Protein AF-A0A3N5NYK9-F1 (afdb_monomer_lite)

Radius of gyration: 19.6 Å; chains: 1; bounding box: 55×30×45 Å

Structure (mmCIF, N/CA/C/O backbone):
data_AF-A0A3N5NYK9-F1
#
_entry.id   AF-A0A3N5NYK9-F1
#
loop_
_atom_site.group_PDB
_atom_site.id
_atom_site.type_symbol
_atom_site.label_atom_id
_atom_site.label_alt_id
_atom_site.label_comp_id
_atom_site.label_asym_id
_atom_site.label_entity_id
_atom_site.label_seq_id
_atom_site.pdbx_PDB_ins_code
_atom_site.Cartn_x
_atom_site.Cartn_y
_atom_site.Cartn_z
_atom_site.occupancy
_atom_site.B_iso_or_equiv
_atom_site.auth_seq_id
_atom_site.auth_comp_id
_atom_site.auth_asym_id
_atom_site.auth_atom_id
_atom_site.pdbx_PDB_model_num
ATOM 1 N N . MET A 1 1 ? -14.234 -15.965 -11.789 1.00 37.25 1 MET A N 1
ATOM 2 C CA . MET A 1 1 ? -14.454 -14.824 -10.875 1.00 37.25 1 MET A CA 1
ATOM 3 C C . MET A 1 1 ? -14.368 -15.357 -9.459 1.00 37.25 1 MET A C 1
ATOM 5 O O . MET A 1 1 ? -15.244 -16.103 -9.042 1.00 37.25 1 MET A O 1
ATOM 9 N N . LYS A 1 2 ? -13.213 -15.159 -8.820 1.00 39.12 2 LYS A N 1
ATOM 10 C CA . LYS A 1 2 ? -12.800 -15.861 -7.601 1.00 39.12 2 LYS A CA 1
ATOM 11 C C . LYS A 1 2 ? -13.187 -15.002 -6.395 1.00 39.12 2 LYS A C 1
ATOM 13 O O . LYS A 1 2 ? -12.809 -13.842 -6.322 1.00 39.12 2 LYS A O 1
ATOM 18 N N . LEU A 1 3 ? -13.990 -15.582 -5.507 1.00 42.72 3 LEU A N 1
ATOM 19 C CA . LEU A 1 3 ? -14.568 -14.999 -4.292 1.00 42.72 3 LEU A CA 1
ATOM 20 C C . LEU A 1 3 ? -13.500 -14.723 -3.211 1.00 42.72 3 LEU A C 1
ATOM 22 O O . LEU A 1 3 ? -13.496 -15.364 -2.168 1.00 42.72 3 LEU A O 1
ATOM 26 N N . TRP A 1 4 ? -12.573 -13.794 -3.448 1.00 44.69 4 TRP A N 1
ATOM 27 C CA . TRP A 1 4 ? -11.395 -13.583 -2.586 1.00 44.69 4 TRP A CA 1
ATOM 28 C C . TRP A 1 4 ? -11.665 -12.892 -1.229 1.00 44.69 4 TRP A C 1
ATOM 30 O O . TRP A 1 4 ? -10.742 -12.680 -0.454 1.00 44.69 4 TRP A O 1
ATOM 40 N N . ARG A 1 5 ? -12.923 -12.568 -0.899 1.00 54.38 5 ARG A N 1
ATOM 41 C CA . ARG A 1 5 ? -13.292 -11.792 0.306 1.00 54.38 5 ARG A CA 1
ATOM 42 C C . ARG A 1 5 ? -14.521 -12.316 1.066 1.00 54.38 5 ARG A C 1
ATOM 44 O O . ARG A 1 5 ? -15.027 -11.622 1.937 1.00 54.38 5 ARG A O 1
ATOM 51 N N . GLN A 1 6 ? -15.030 -13.520 0.776 1.00 44.00 6 GLN A N 1
ATOM 52 C CA . GLN A 1 6 ? -16.212 -14.044 1.492 1.00 44.00 6 GLN A CA 1
ATOM 53 C C . GLN A 1 6 ? -15.885 -14.776 2.811 1.00 44.00 6 GLN A C 1
ATOM 55 O O . GLN A 1 6 ? -16.791 -15.037 3.599 1.00 44.00 6 GLN A O 1
ATOM 60 N N . ASP A 1 7 ? -14.606 -15.056 3.088 1.00 47.03 7 ASP A N 1
ATOM 61 C CA . ASP A 1 7 ? -14.186 -15.897 4.220 1.00 47.03 7 ASP A CA 1
ATOM 62 C C . ASP A 1 7 ? -13.513 -15.155 5.390 1.00 47.03 7 ASP A C 1
ATOM 64 O O . ASP A 1 7 ? -13.119 -15.795 6.367 1.00 47.03 7 ASP A O 1
ATOM 68 N N . ARG A 1 8 ? -13.497 -13.811 5.412 1.00 53.94 8 ARG A N 1
ATOM 69 C CA . ARG A 1 8 ? -13.420 -13.091 6.698 1.00 53.94 8 ARG A CA 1
ATOM 70 C C . ARG A 1 8 ? -14.793 -13.170 7.362 1.00 53.94 8 ARG A C 1
ATOM 72 O O . ARG A 1 8 ? -15.579 -12.227 7.334 1.00 53.94 8 ARG A O 1
ATOM 79 N N . LYS A 1 9 ? -15.090 -14.325 7.967 1.00 45.94 9 LYS A N 1
ATOM 80 C CA . LYS A 1 9 ? -16.213 -14.508 8.897 1.00 45.94 9 LYS A CA 1
ATOM 81 C C . LYS A 1 9 ? -15.975 -13.655 10.146 1.00 45.94 9 LYS A C 1
ATOM 83 O O . LYS A 1 9 ? -15.690 -14.176 11.219 1.00 45.94 9 LYS A O 1
ATOM 88 N N . ARG A 1 10 ? -16.133 -12.335 10.026 1.00 52.62 10 ARG A N 1
ATOM 89 C CA . ARG A 1 10 ? -16.585 -11.526 11.158 1.00 52.62 10 ARG A CA 1
ATOM 90 C C . ARG A 1 10 ? -17.945 -12.120 11.521 1.00 52.62 10 ARG A C 1
ATOM 92 O O . ARG A 1 10 ? -18.775 -12.226 10.614 1.00 52.62 10 ARG A O 1
ATOM 99 N N . PRO A 1 11 ? -18.162 -12.625 12.751 1.00 41.91 11 PRO A N 1
ATOM 100 C CA . PRO A 1 11 ? -19.450 -13.186 13.111 1.00 41.91 11 PRO A CA 1
ATOM 101 C C . PRO A 1 11 ? -20.478 -12.110 12.801 1.00 41.91 11 PRO A C 1
ATOM 103 O O . PRO A 1 11 ? -20.455 -11.031 13.387 1.00 41.91 11 PRO A O 1
ATOM 106 N N . LEU A 1 12 ? -21.304 -12.399 11.797 1.00 49.06 12 LEU A N 1
ATOM 107 C CA . LEU A 1 12 ? -22.495 -11.656 11.460 1.00 49.06 12 LEU A CA 1
ATOM 108 C C . LEU A 1 12 ? -23.254 -11.556 12.777 1.00 49.06 12 LEU A C 1
ATOM 110 O O . LEU A 1 12 ? -23.817 -12.551 13.231 1.00 49.06 12 LEU A O 1
ATOM 114 N N . VAL A 1 13 ? -23.141 -10.415 13.455 1.00 43.78 13 VAL A N 1
ATOM 115 C CA . VAL A 1 13 ? -23.891 -10.141 14.671 1.00 43.78 13 VAL A CA 1
ATOM 116 C C . VAL A 1 13 ? -25.337 -10.218 14.219 1.00 43.78 13 VAL A C 1
ATOM 118 O O . VAL A 1 13 ? -25.820 -9.360 13.484 1.00 43.78 13 VAL A O 1
ATOM 121 N N . TRP A 1 14 ? -25.968 -11.345 14.539 1.00 44.62 14 TRP A N 1
ATOM 122 C CA . TRP A 1 14 ? -27.356 -11.624 14.234 1.00 44.62 14 TRP A CA 1
ATOM 123 C C . TRP A 1 14 ? -28.173 -10.468 14.795 1.00 44.62 14 TRP A C 1
ATOM 125 O O . TRP A 1 14 ? -28.271 -10.336 16.010 1.00 44.62 14 TRP A O 1
ATOM 135 N N . LEU A 1 15 ? -28.727 -9.634 13.914 1.00 52.28 15 LEU A N 1
ATOM 136 C CA . LEU A 1 15 ? -29.769 -8.668 14.241 1.00 52.28 15 LEU A CA 1
ATOM 137 C C . LEU A 1 15 ? -30.912 -9.420 14.936 1.00 52.28 15 LEU A C 1
ATOM 139 O O . LEU A 1 15 ? -31.637 -10.149 14.251 1.00 52.28 15 LEU A O 1
ATOM 143 N N . PRO A 1 16 ? -31.159 -9.247 16.248 1.00 48.25 16 PRO A N 1
ATOM 144 C CA . PRO A 1 16 ? -32.458 -9.578 16.772 1.00 48.25 16 PRO A CA 1
ATOM 145 C C . PRO A 1 16 ? -33.335 -8.366 16.474 1.00 48.25 16 PRO A C 1
ATOM 147 O O . PRO A 1 16 ? -33.282 -7.338 17.151 1.00 48.25 16 PRO A O 1
ATOM 150 N N . ALA A 1 17 ? -34.147 -8.493 15.430 1.00 53.25 17 ALA A N 1
ATOM 151 C CA . ALA A 1 17 ? -35.363 -7.714 15.310 1.00 53.25 17 ALA A CA 1
ATOM 152 C C . ALA A 1 17 ? -36.240 -8.028 16.534 1.00 53.25 17 ALA A C 1
ATOM 154 O O . ALA A 1 17 ? -36.956 -9.027 16.557 1.00 53.25 17 ALA A O 1
ATOM 155 N N . LEU A 1 18 ? -36.165 -7.191 17.567 1.00 56.16 18 LEU A N 1
ATOM 156 C CA . LEU A 1 18 ? -37.158 -7.149 18.632 1.00 56.16 18 LEU A CA 1
ATOM 157 C C . LEU A 1 18 ? -37.656 -5.715 18.772 1.00 56.16 18 LEU A C 1
ATOM 159 O O . LEU A 1 18 ? -37.114 -4.872 19.480 1.00 56.16 18 LEU A O 1
ATOM 163 N N . MET A 1 19 ? -38.716 -5.465 18.015 1.00 54.97 19 MET A N 1
ATOM 164 C CA . MET A 1 19 ? -39.608 -4.332 18.149 1.00 54.97 19 MET A CA 1
ATOM 165 C C . MET A 1 19 ? -40.287 -4.434 19.524 1.00 54.97 19 MET A C 1
ATOM 167 O O . MET A 1 19 ? -41.197 -5.236 19.713 1.00 54.97 19 MET A O 1
ATOM 171 N N . ALA A 1 20 ? -39.826 -3.646 20.494 1.00 50.00 20 ALA A N 1
ATOM 172 C CA . ALA A 1 20 ? -40.513 -3.449 21.765 1.00 50.00 20 ALA A CA 1
ATOM 173 C C . ALA A 1 20 ? -40.567 -1.950 22.079 1.00 50.00 20 ALA A C 1
ATOM 175 O O . ALA A 1 20 ? -39.575 -1.304 22.403 1.00 50.00 20 ALA A O 1
ATOM 176 N N . LEU A 1 21 ? -41.775 -1.420 21.916 1.00 61.84 21 LEU A N 1
ATOM 177 C CA . LEU A 1 21 ? -42.228 -0.087 22.276 1.00 61.84 21 LEU A CA 1
ATOM 178 C C . LEU A 1 21 ? -42.043 0.153 23.786 1.00 61.84 21 LEU A C 1
ATOM 180 O O . LEU A 1 21 ? -42.626 -0.561 24.598 1.00 61.84 21 LEU A O 1
ATOM 184 N N . GLY A 1 22 ? -41.278 1.184 24.149 1.00 50.38 22 GLY A N 1
ATOM 185 C CA . GLY A 1 22 ? -41.086 1.617 25.533 1.00 50.38 22 GLY A CA 1
ATOM 186 C C . GLY A 1 22 ? -40.673 3.084 25.603 1.00 50.38 22 GLY A C 1
ATOM 187 O O . GLY A 1 22 ? -39.504 3.419 25.453 1.00 50.38 22 GLY A O 1
ATOM 188 N N . VAL A 1 23 ? -41.651 3.964 25.811 1.00 62.12 23 VAL A N 1
ATOM 189 C CA . VAL A 1 23 ? -41.461 5.387 26.127 1.00 62.12 23 VAL A CA 1
ATOM 190 C C . VAL A 1 23 ? -41.050 5.514 27.594 1.00 62.12 23 VAL A C 1
ATOM 192 O O . VAL A 1 23 ? -41.882 5.190 28.434 1.00 62.12 23 VAL A O 1
ATOM 195 N N . VAL A 1 24 ? -39.857 6.046 27.908 1.00 55.84 24 VAL A N 1
ATOM 196 C CA . VAL A 1 24 ? -39.575 6.805 29.152 1.00 55.84 24 VAL A CA 1
ATOM 197 C C . VAL A 1 24 ? -38.455 7.835 28.908 1.00 55.84 24 VAL A C 1
ATOM 199 O O . VAL A 1 24 ? -37.472 7.567 28.226 1.00 55.84 24 VAL A O 1
ATOM 202 N N . LEU A 1 25 ? -38.661 9.029 29.468 1.00 56.50 25 LEU A N 1
ATOM 203 C CA . LEU A 1 25 ? -37.824 10.227 29.436 1.00 56.50 25 LEU A CA 1
ATOM 204 C C . LEU A 1 25 ? -36.481 10.123 30.193 1.00 56.50 25 LEU A C 1
ATOM 206 O O . LEU A 1 25 ? -36.387 9.462 31.220 1.00 56.50 25 LEU A O 1
ATOM 210 N N . ALA A 1 26 ? -35.552 10.982 29.750 1.00 56.88 26 ALA A N 1
ATOM 211 C CA . ALA A 1 26 ? -34.503 11.672 30.513 1.00 56.88 26 ALA A CA 1
ATOM 212 C C . ALA A 1 26 ? -33.300 10.867 31.047 1.00 56.88 26 ALA A C 1
ATOM 214 O O . ALA A 1 26 ? -33.338 10.294 32.131 1.00 56.88 26 ALA A O 1
ATOM 215 N N . ALA A 1 27 ? -32.159 11.032 30.370 1.00 47.59 27 ALA A N 1
ATOM 216 C CA . ALA A 1 27 ? -30.859 11.151 31.025 1.00 47.59 27 ALA A CA 1
ATOM 217 C C . ALA A 1 27 ? -29.910 11.980 30.141 1.00 47.59 27 ALA A C 1
ATOM 219 O O . ALA A 1 27 ? -29.664 11.633 28.989 1.00 47.59 27 ALA A O 1
ATOM 220 N N . CYS A 1 28 ? -29.383 13.083 30.681 1.00 54.12 28 CYS A N 1
ATOM 221 C CA . CYS A 1 28 ? -28.166 13.702 30.163 1.00 54.12 28 CYS A CA 1
ATOM 222 C C . CYS A 1 28 ? -27.055 12.648 30.180 1.00 54.12 28 CYS A C 1
ATOM 224 O O . CYS A 1 28 ? -26.676 12.179 31.251 1.00 54.12 28 CYS A O 1
ATOM 226 N N . GLY A 1 29 ? -26.549 12.291 29.005 1.00 47.03 29 GLY A N 1
ATOM 227 C CA . GLY A 1 29 ? -25.391 11.427 28.836 1.00 47.03 29 GLY A CA 1
ATOM 228 C C . GLY A 1 29 ? -24.394 12.116 27.921 1.00 47.03 29 GLY A C 1
ATOM 229 O O . GLY A 1 29 ? -24.558 12.122 26.707 1.00 47.03 29 GLY A O 1
ATOM 230 N N . THR A 1 30 ? -23.378 12.730 28.518 1.00 52.03 30 THR A N 1
ATOM 231 C CA . THR A 1 30 ? -22.103 13.003 27.856 1.00 52.03 30 THR A CA 1
ATOM 232 C C . THR A 1 30 ? -21.449 11.667 27.517 1.00 52.03 30 THR A C 1
ATOM 234 O O . THR A 1 30 ? -21.176 10.906 28.442 1.00 52.03 30 THR A O 1
ATOM 237 N N . ALA A 1 31 ? -21.230 11.390 26.235 1.00 49.59 31 ALA A N 1
ATOM 238 C CA . ALA A 1 31 ? -20.148 10.566 25.686 1.00 49.59 31 ALA A CA 1
ATOM 239 C C . ALA A 1 31 ? -20.556 10.126 24.282 1.00 49.59 31 ALA A C 1
ATOM 241 O O . ALA A 1 31 ? -21.359 9.219 24.081 1.00 49.59 31 ALA A O 1
ATOM 242 N N . GLY A 1 32 ? -19.977 10.812 23.320 1.00 41.03 32 GLY A N 1
ATOM 243 C CA . GLY A 1 32 ? -19.947 10.429 21.930 1.00 41.03 32 GLY A CA 1
ATOM 244 C C . GLY A 1 32 ? -18.832 11.260 21.349 1.00 41.03 32 GLY A C 1
ATOM 245 O O . GLY A 1 32 ? -19.102 12.234 20.654 1.00 41.03 32 GLY A O 1
ATOM 246 N N . GLU A 1 33 ? -17.598 10.960 21.766 1.00 42.16 33 GLU A N 1
ATOM 247 C CA . GLU A 1 33 ? -16.429 11.308 20.975 1.00 42.16 33 GLU A CA 1
ATOM 248 C C . GLU A 1 33 ? -16.693 10.731 19.581 1.00 42.16 33 GLU A C 1
ATOM 250 O O . GLU A 1 33 ? -16.446 9.558 19.306 1.00 42.16 33 GLU A O 1
ATOM 255 N N . ASP A 1 34 ? -17.237 11.572 18.708 1.00 42.09 34 ASP A N 1
ATOM 256 C CA . ASP A 1 34 ? -17.009 11.515 17.276 1.00 42.09 34 ASP A CA 1
ATOM 257 C C . ASP A 1 34 ? -15.515 11.819 17.120 1.00 42.09 34 ASP A C 1
ATOM 259 O O . ASP A 1 34 ? -15.095 12.937 16.823 1.00 42.09 34 ASP A O 1
ATOM 263 N N . ALA A 1 35 ? -14.679 10.857 17.521 1.00 50.72 35 ALA A N 1
ATOM 264 C CA . ALA A 1 35 ? -13.286 10.870 17.153 1.00 50.72 35 ALA A CA 1
ATOM 265 C C . ALA A 1 35 ? -13.330 10.753 15.631 1.00 50.72 35 ALA A C 1
ATOM 267 O O . ALA A 1 35 ? -13.805 9.723 15.137 1.00 50.72 35 ALA A O 1
ATOM 268 N N . PRO A 1 36 ? -12.927 11.791 14.877 1.00 48.50 36 PRO A N 1
ATOM 269 C CA . PRO A 1 36 ? -12.820 11.625 13.447 1.00 48.50 36 PRO A CA 1
ATOM 270 C C . PRO A 1 36 ? -11.888 10.433 13.252 1.00 48.50 36 PRO A C 1
ATOM 272 O O . PRO A 1 36 ? -10.768 10.438 13.774 1.00 48.50 36 PRO A O 1
ATOM 275 N N . ALA A 1 37 ? -12.373 9.396 12.558 1.00 54.38 37 ALA A N 1
ATOM 276 C CA . ALA A 1 37 ? -11.501 8.369 12.006 1.00 54.38 37 ALA A CA 1
ATOM 277 C C . ALA A 1 37 ? -10.291 9.104 11.420 1.00 54.38 37 ALA A C 1
ATOM 279 O O . ALA A 1 37 ? -10.507 10.156 10.800 1.00 54.38 37 ALA A O 1
ATOM 280 N N . PRO A 1 38 ? -9.045 8.668 11.684 1.00 48.69 38 PRO A N 1
ATOM 281 C CA . PRO A 1 38 ? -7.879 9.392 11.215 1.00 48.69 38 PRO A CA 1
ATOM 282 C C . PRO A 1 38 ? -8.033 9.526 9.710 1.00 48.69 38 PRO A C 1
ATOM 284 O O . PRO A 1 38 ? -7.923 8.543 8.983 1.00 48.69 38 PRO A O 1
ATOM 287 N N . ALA A 1 39 ? -8.389 10.732 9.264 1.00 55.75 39 ALA A N 1
ATOM 288 C CA . ALA A 1 39 ? -8.650 10.979 7.868 1.00 55.75 39 ALA A CA 1
ATOM 289 C C . ALA A 1 39 ? -7.355 10.610 7.160 1.00 55.75 39 ALA A C 1
ATOM 291 O O . ALA A 1 39 ? -6.315 11.225 7.426 1.00 55.75 39 ALA A O 1
ATOM 292 N N . ALA A 1 40 ? -7.405 9.556 6.341 1.00 61.78 40 ALA A N 1
ATOM 293 C CA . ALA A 1 40 ? -6.326 9.229 5.433 1.00 61.78 40 ALA A CA 1
ATOM 294 C C . ALA A 1 40 ? -5.928 10.553 4.773 1.00 61.78 40 ALA A C 1
ATOM 296 O O . ALA A 1 40 ? -6.781 11.262 4.231 1.00 61.78 40 ALA A O 1
ATOM 297 N N . GLY A 1 41 ? -4.671 10.955 4.972 1.00 68.56 41 GLY A N 1
ATOM 298 C CA . GLY A 1 41 ? -4.201 12.274 4.571 1.00 68.56 41 GLY A CA 1
ATOM 299 C C . GLY A 1 41 ? -4.505 12.557 3.099 1.00 68.56 41 GLY A C 1
ATOM 300 O O . GLY A 1 41 ? -4.731 11.645 2.299 1.00 68.56 41 GLY A O 1
ATOM 301 N N . SER A 1 42 ? -4.503 13.834 2.722 1.00 86.81 42 SER A N 1
ATOM 302 C CA . SER A 1 42 ? -4.658 14.223 1.321 1.00 86.81 42 SER A CA 1
ATOM 303 C C . SER A 1 42 ? -3.674 13.462 0.430 1.00 86.81 42 SER A C 1
ATOM 305 O O . SER A 1 42 ? -2.505 13.308 0.790 1.00 86.81 42 SER A O 1
ATOM 307 N N . LYS A 1 43 ? -4.145 13.024 -0.743 1.00 92.94 43 LYS A N 1
ATOM 308 C CA . LYS A 1 43 ? -3.295 12.398 -1.761 1.00 92.94 43 LYS A CA 1
ATOM 309 C C . LYS A 1 43 ? -2.088 13.292 -2.061 1.00 92.94 43 LYS A C 1
ATOM 311 O O . LYS A 1 43 ? -2.230 14.509 -2.212 1.00 92.94 43 LYS A O 1
ATOM 316 N N . ASN A 1 44 ? -0.911 12.687 -2.140 1.00 93.88 44 ASN A N 1
ATOM 317 C CA . ASN A 1 44 ? 0.322 13.345 -2.542 1.00 93.88 44 ASN A CA 1
ATOM 318 C C . ASN A 1 44 ? 0.326 13.615 -4.062 1.00 93.88 44 ASN A C 1
ATOM 320 O O . ASN A 1 44 ? -0.641 13.333 -4.772 1.00 93.88 44 ASN A O 1
ATOM 324 N N . ALA A 1 45 ? 1.419 14.189 -4.572 1.00 93.50 45 ALA A N 1
ATOM 325 C CA . ALA A 1 45 ? 1.544 14.545 -5.988 1.00 93.50 45 ALA A CA 1
ATOM 326 C C . ALA A 1 45 ? 1.457 13.339 -6.944 1.00 93.50 45 ALA A C 1
ATOM 328 O O . ALA A 1 45 ? 1.110 13.517 -8.109 1.00 93.50 45 ALA A O 1
ATOM 329 N N . ASP A 1 46 ? 1.743 12.137 -6.442 1.00 92.12 46 ASP A N 1
ATOM 330 C CA . ASP A 1 46 ? 1.694 10.883 -7.190 1.00 92.12 46 ASP A CA 1
ATOM 331 C C . ASP A 1 46 ? 0.310 10.196 -7.082 1.00 92.12 46 ASP A C 1
ATOM 333 O O . ASP A 1 46 ? 0.109 9.123 -7.640 1.00 92.12 46 ASP A O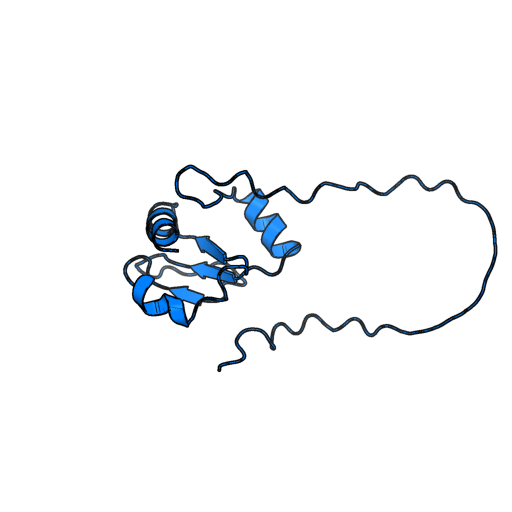 1
ATOM 337 N N . GLY A 1 47 ? -0.671 10.810 -6.404 1.00 93.25 47 GLY A N 1
ATOM 338 C CA . GLY A 1 47 ? -2.070 10.363 -6.408 1.00 93.25 47 GLY A CA 1
ATOM 339 C C . GLY A 1 47 ? -2.454 9.348 -5.326 1.00 93.25 47 GLY A C 1
ATOM 340 O O . GLY A 1 47 ? -3.600 8.889 -5.318 1.00 93.25 47 GLY A O 1
ATOM 341 N N . TYR A 1 48 ? -1.557 9.052 -4.383 1.00 94.69 48 TYR A N 1
ATOM 342 C CA . TYR A 1 48 ? -1.798 8.141 -3.258 1.00 94.69 48 TYR A CA 1
ATOM 343 C C . TYR A 1 48 ? -1.555 8.825 -1.906 1.00 94.69 48 TYR A C 1
ATOM 345 O O . TYR A 1 48 ? -1.012 9.924 -1.839 1.00 94.69 48 TYR A O 1
ATOM 353 N N . THR A 1 49 ? -1.982 8.195 -0.815 1.00 95.69 49 THR A N 1
ATOM 354 C CA . THR A 1 49 ? -1.813 8.725 0.545 1.00 95.69 49 THR A CA 1
ATOM 355 C C . THR A 1 49 ? -0.705 7.970 1.267 1.00 95.69 49 THR A C 1
ATOM 357 O O . THR A 1 49 ? -0.720 6.742 1.312 1.00 95.69 49 THR A O 1
ATOM 360 N N . ASP A 1 50 ? 0.234 8.703 1.862 1.00 95.75 50 ASP A N 1
ATOM 361 C CA . ASP A 1 50 ? 1.212 8.131 2.782 1.00 95.75 50 ASP A CA 1
ATOM 362 C C . ASP A 1 50 ? 0.569 7.927 4.160 1.00 95.75 50 ASP A C 1
ATOM 364 O O . ASP A 1 50 ? -0.068 8.834 4.702 1.00 95.75 50 ASP A O 1
ATOM 368 N N . LEU A 1 51 ? 0.737 6.731 4.724 1.00 95.62 51 LEU A N 1
ATOM 369 C CA . LEU A 1 51 ? 0.218 6.372 6.041 1.00 95.62 51 LEU A CA 1
ATOM 370 C C . LEU A 1 51 ? 1.367 6.232 7.037 1.00 95.62 51 LEU A C 1
ATOM 372 O O . LEU A 1 51 ? 2.368 5.563 6.767 1.00 95.62 51 LEU A O 1
ATOM 376 N N . SER A 1 52 ? 1.209 6.834 8.215 1.00 95.19 52 SER A N 1
ATOM 377 C CA . SER A 1 52 ? 2.031 6.490 9.372 1.00 95.19 52 SER A CA 1
ATOM 378 C C . SER A 1 52 ? 1.671 5.094 9.894 1.00 95.19 52 SER A C 1
ATOM 380 O O . SER A 1 52 ? 0.617 4.542 9.578 1.00 95.19 52 SER A O 1
ATOM 382 N N . VAL A 1 53 ? 2.534 4.529 10.741 1.00 93.94 53 VAL A N 1
ATOM 383 C CA . VAL A 1 53 ? 2.269 3.236 11.393 1.00 93.94 53 VAL A CA 1
ATOM 384 C C . VAL A 1 53 ? 0.997 3.290 12.245 1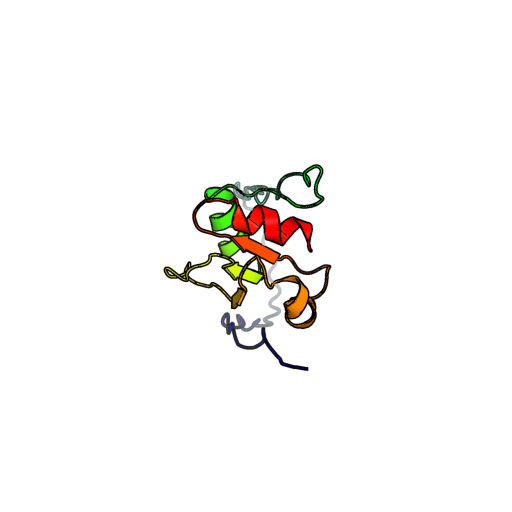.00 93.94 53 VAL A C 1
ATOM 386 O O . VAL A 1 53 ? 0.197 2.363 12.183 1.00 93.94 53 VAL A O 1
ATOM 389 N N . ASP A 1 54 ? 0.770 4.383 12.979 1.00 95.31 54 ASP A N 1
ATOM 390 C CA . ASP A 1 54 ? -0.431 4.544 13.808 1.00 95.31 54 ASP A CA 1
ATOM 391 C C . ASP A 1 54 ? -1.699 4.652 12.950 1.00 95.31 54 ASP A C 1
ATOM 393 O O . ASP A 1 54 ? -2.714 4.033 13.261 1.00 95.31 54 ASP A O 1
ATOM 397 N N . GLN A 1 55 ? -1.633 5.383 11.829 1.00 95.25 55 GLN A N 1
ATOM 398 C CA . GLN A 1 55 ? -2.748 5.476 10.884 1.00 95.25 55 GLN A CA 1
ATOM 399 C C . GLN A 1 55 ? -3.062 4.121 10.258 1.00 95.25 55 GLN A C 1
ATOM 401 O O . GLN A 1 55 ? -4.231 3.770 10.144 1.00 95.25 55 GLN A O 1
ATOM 406 N N . LEU A 1 56 ? -2.034 3.353 9.884 1.00 95.00 56 LEU A N 1
ATOM 407 C CA . LEU A 1 56 ? -2.213 1.998 9.378 1.00 95.00 56 LEU A CA 1
ATOM 408 C C . LEU A 1 56 ? -2.863 1.095 10.430 1.00 95.00 56 LEU A C 1
ATOM 410 O O . LEU A 1 56 ? -3.819 0.399 10.112 1.00 95.00 56 LEU A O 1
ATOM 414 N N . ALA A 1 57 ? -2.379 1.122 11.673 1.00 94.50 57 ALA A N 1
ATOM 415 C CA . ALA A 1 57 ? -2.942 0.315 12.751 1.00 94.50 57 ALA A CA 1
ATOM 416 C C . ALA A 1 57 ? -4.429 0.629 12.968 1.00 94.50 57 ALA A C 1
ATOM 418 O O . ALA A 1 57 ? -5.247 -0.286 12.981 1.00 94.50 57 ALA A O 1
ATOM 419 N N . THR A 1 58 ? -4.796 1.912 13.045 1.00 94.31 58 THR A N 1
ATOM 420 C CA . THR A 1 58 ? -6.209 2.303 13.156 1.00 94.31 58 THR A CA 1
ATOM 421 C C . THR A 1 58 ? -7.014 1.866 11.935 1.00 94.31 58 THR A C 1
ATOM 423 O O . THR A 1 58 ? -8.084 1.290 12.093 1.00 94.31 58 THR A O 1
ATOM 426 N N . LEU A 1 59 ? -6.490 2.077 10.724 1.00 93.38 59 LEU A N 1
ATOM 427 C CA . LEU A 1 59 ? -7.161 1.707 9.477 1.00 93.38 59 LEU A CA 1
ATOM 428 C C . LEU A 1 59 ? -7.479 0.206 9.418 1.00 93.38 59 LEU A C 1
ATOM 430 O O . LEU A 1 59 ? -8.577 -0.165 9.013 1.00 93.38 59 LEU A O 1
ATOM 434 N N . LEU A 1 60 ? -6.548 -0.649 9.852 1.00 92.94 60 LEU A N 1
ATOM 435 C CA . LEU A 1 60 ? -6.740 -2.103 9.889 1.00 92.94 60 LEU A CA 1
ATOM 436 C C . LEU A 1 60 ? -7.804 -2.540 10.911 1.00 92.94 60 LEU A C 1
ATOM 438 O O . LEU A 1 60 ? -8.466 -3.557 10.707 1.00 92.94 60 LEU A O 1
ATOM 442 N N . GLU A 1 61 ? -8.010 -1.775 11.984 1.00 93.06 61 GLU A N 1
ATOM 443 C CA . GLU A 1 61 ? -9.061 -2.045 12.973 1.00 93.06 61 GLU A CA 1
ATOM 444 C C . GLU A 1 61 ? -10.444 -1.571 12.499 1.00 93.06 61 GLU A C 1
ATOM 446 O O . GLU A 1 61 ? -11.461 -2.236 12.744 1.00 93.06 61 GLU A O 1
ATOM 451 N N . THR A 1 62 ? -10.496 -0.421 11.821 1.00 91.19 62 THR A N 1
ATOM 452 C CA . THR A 1 62 ? -11.750 0.281 11.517 1.00 91.19 62 THR A CA 1
ATOM 453 C C . THR A 1 62 ? -12.308 -0.012 10.131 1.00 91.19 62 THR A C 1
ATOM 455 O O . THR A 1 62 ? -13.527 0.016 9.956 1.00 91.19 62 THR A O 1
ATOM 458 N N . GLU A 1 63 ? -11.458 -0.305 9.150 1.00 88.81 63 GLU A N 1
ATOM 459 C CA . GLU A 1 63 ? -11.842 -0.411 7.742 1.00 88.81 63 GLU A CA 1
ATOM 460 C C . GLU A 1 63 ? -11.490 -1.770 7.127 1.00 88.81 63 GLU A C 1
ATOM 462 O O . GLU A 1 63 ? -10.631 -2.514 7.598 1.00 88.81 63 GLU A O 1
ATOM 467 N N . ASP A 1 64 ? -12.188 -2.114 6.044 1.00 90.00 64 ASP A N 1
ATOM 468 C CA . ASP A 1 64 ? -11.860 -3.286 5.235 1.00 90.00 64 ASP A CA 1
ATOM 469 C C . ASP A 1 64 ? -10.957 -2.862 4.073 1.00 90.00 64 ASP A C 1
ATOM 471 O O . ASP A 1 64 ? -11.439 -2.462 3.015 1.00 90.00 64 ASP A O 1
ATOM 475 N N . VAL A 1 65 ? -9.644 -2.947 4.280 1.00 94.88 65 VAL A N 1
ATOM 476 C CA . VAL A 1 65 ? -8.631 -2.609 3.269 1.00 94.88 65 VAL A CA 1
ATOM 477 C C . VAL A 1 65 ? -7.914 -3.849 2.765 1.00 94.88 65 VAL A C 1
ATOM 479 O O . VAL A 1 65 ? -7.768 -4.827 3.500 1.00 94.88 65 VAL A O 1
ATOM 482 N N . THR A 1 66 ? -7.495 -3.846 1.500 1.00 96.69 66 THR A N 1
ATOM 483 C CA . THR A 1 66 ? -6.642 -4.918 0.966 1.00 96.69 66 THR A CA 1
ATOM 484 C C . THR A 1 66 ? -5.197 -4.619 1.333 1.00 96.69 66 THR A C 1
ATOM 486 O O . THR A 1 66 ? -4.624 -3.662 0.808 1.00 96.69 66 THR A O 1
ATOM 489 N N . LEU A 1 67 ? -4.617 -5.403 2.242 1.00 97.88 67 LEU A N 1
ATOM 490 C CA . LEU A 1 67 ? -3.242 -5.205 2.700 1.00 97.88 67 LEU A CA 1
ATOM 491 C C . LEU A 1 67 ? -2.280 -6.062 1.870 1.00 97.88 67 LEU A C 1
ATOM 493 O O . LEU A 1 67 ? -2.349 -7.291 1.897 1.00 97.88 67 LEU A O 1
ATOM 497 N N . VAL A 1 68 ? -1.373 -5.411 1.143 1.00 98.31 68 VAL A N 1
ATOM 498 C CA . VAL 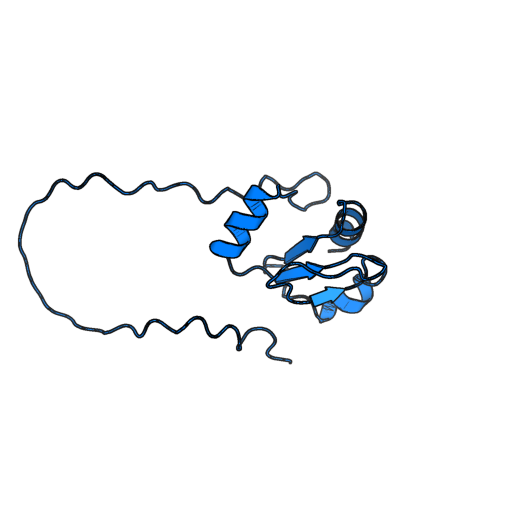A 1 68 ? -0.470 -6.062 0.187 1.00 98.31 68 VAL A CA 1
ATOM 499 C C . VAL A 1 68 ? 0.983 -5.848 0.586 1.00 98.31 68 VAL A C 1
ATOM 501 O O . VAL A 1 68 ? 1.484 -4.720 0.633 1.00 98.31 68 VAL A O 1
ATOM 504 N N . ASN A 1 69 ? 1.684 -6.954 0.812 1.00 98.62 69 ASN A N 1
ATOM 505 C CA . ASN A 1 69 ? 3.128 -6.956 0.980 1.00 98.62 69 ASN A CA 1
ATOM 506 C C . ASN A 1 69 ? 3.804 -6.936 -0.390 1.00 98.62 69 ASN A C 1
ATOM 508 O O . ASN A 1 69 ? 3.581 -7.838 -1.198 1.00 98.62 69 ASN A O 1
ATOM 512 N N . VAL A 1 70 ? 4.664 -5.949 -0.638 1.00 98.62 70 VAL A N 1
ATOM 513 C CA . VAL A 1 70 ? 5.395 -5.845 -1.913 1.00 98.62 70 VAL A CA 1
ATOM 514 C C . VAL A 1 70 ? 6.902 -6.061 -1.799 1.00 98.62 70 VAL A C 1
ATOM 516 O O . VAL A 1 70 ? 7.656 -5.822 -2.747 1.00 98.62 70 VAL A O 1
ATOM 519 N N . HIS A 1 71 ? 7.365 -6.489 -0.624 1.00 98.62 71 HIS A N 1
ATOM 520 C CA . HIS A 1 71 ? 8.784 -6.566 -0.291 1.00 98.62 71 HIS A CA 1
ATOM 521 C C . HIS A 1 71 ? 9.478 -7.795 -0.882 1.00 98.62 71 HIS A C 1
ATOM 523 O O . HIS A 1 71 ? 9.171 -8.928 -0.520 1.00 98.62 71 HIS A O 1
ATOM 529 N N . ILE A 1 72 ? 10.489 -7.571 -1.723 1.00 98.19 72 ILE A N 1
ATOM 530 C CA . ILE A 1 72 ? 11.420 -8.624 -2.144 1.00 98.19 72 ILE A CA 1
ATOM 531 C C . ILE A 1 72 ? 12.838 -8.362 -1.613 1.00 98.19 72 ILE A C 1
ATOM 533 O O . ILE A 1 72 ? 13.284 -7.215 -1.612 1.00 98.19 72 ILE A O 1
ATOM 537 N N . PRO A 1 73 ? 13.597 -9.402 -1.219 1.00 97.69 73 PRO A N 1
ATOM 538 C CA . PRO A 1 73 ? 13.161 -10.793 -1.070 1.00 97.69 73 PRO A CA 1
ATOM 539 C C . PRO A 1 73 ? 12.102 -10.940 0.035 1.00 97.69 73 PRO A C 1
ATOM 541 O O . PRO A 1 73 ? 12.029 -10.105 0.928 1.00 97.69 73 PRO A O 1
ATOM 544 N N . TYR A 1 74 ? 11.278 -11.988 -0.029 1.00 97.12 74 TYR A N 1
ATOM 545 C CA . TYR A 1 74 ? 10.271 -12.232 1.005 1.00 97.12 74 TYR A CA 1
ATOM 546 C C . TYR A 1 74 ? 10.950 -12.520 2.355 1.00 97.12 74 TYR A C 1
ATOM 548 O O . TYR A 1 74 ? 11.734 -13.462 2.470 1.00 97.12 74 TYR A O 1
ATOM 556 N N . GLU A 1 75 ? 10.640 -11.711 3.370 1.00 96.88 75 GLU A N 1
ATOM 557 C CA . GLU A 1 75 ? 11.225 -11.783 4.724 1.00 96.88 75 GLU A CA 1
ATOM 558 C C . GLU A 1 75 ? 10.150 -11.992 5.814 1.00 96.88 75 GLU A C 1
ATOM 560 O O . GLU A 1 75 ? 10.438 -11.880 7.005 1.00 96.88 75 GLU A O 1
ATOM 565 N N . GLY A 1 76 ? 8.913 -12.307 5.415 1.00 96.75 76 GLY A N 1
ATOM 566 C CA . GLY A 1 76 ? 7.737 -12.357 6.286 1.00 96.75 76 GLY A CA 1
ATOM 567 C C . GLY A 1 76 ? 6.740 -11.235 5.992 1.00 96.75 76 GLY A C 1
ATOM 568 O O . GLY A 1 76 ? 6.961 -10.394 5.116 1.00 96.75 76 GLY A O 1
ATOM 569 N N . GLU A 1 77 ? 5.628 -11.234 6.723 1.00 97.81 77 GLU A N 1
ATOM 570 C CA . GLU A 1 77 ? 4.499 -10.333 6.493 1.00 97.81 77 GLU A CA 1
ATOM 571 C C . GLU A 1 77 ? 3.806 -9.912 7.794 1.00 97.81 77 GLU A C 1
ATOM 573 O O . GLU A 1 77 ? 3.997 -10.528 8.846 1.00 97.81 77 GLU A O 1
ATOM 578 N N . LEU A 1 78 ? 3.034 -8.824 7.727 1.00 96.06 78 LEU A N 1
ATOM 579 C CA . LEU A 1 78 ? 2.201 -8.379 8.838 1.00 96.06 78 LEU A CA 1
ATOM 580 C C . LEU A 1 78 ? 1.031 -9.360 9.020 1.00 96.06 78 LEU A C 1
ATOM 582 O O . LEU A 1 78 ? 0.583 -9.972 8.043 1.00 96.06 78 LEU A O 1
ATOM 586 N N . PRO A 1 79 ? 0.490 -9.507 10.241 1.00 93.69 79 PRO A N 1
ATOM 587 C CA . PRO A 1 79 ? -0.791 -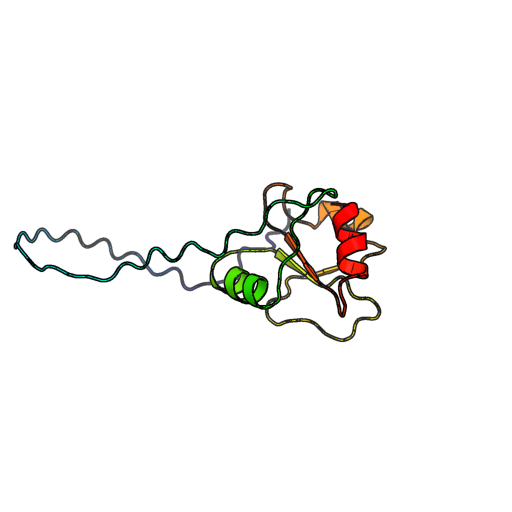10.175 10.423 1.00 93.69 79 PRO A CA 1
ATOM 588 C C . PRO A 1 79 ? -1.853 -9.562 9.507 1.00 93.69 79 PRO A C 1
ATOM 590 O O . PRO A 1 79 ? -1.824 -8.363 9.248 1.00 93.69 79 PRO A O 1
ATOM 593 N N . GLU A 1 80 ? -2.781 -10.390 9.028 1.00 91.06 80 GLU A N 1
ATOM 594 C CA . GLU A 1 80 ? -3.881 -9.951 8.155 1.00 91.06 80 GLU A CA 1
ATOM 595 C C . GLU A 1 80 ? -3.437 -9.414 6.782 1.00 91.06 80 GLU A C 1
ATOM 597 O O . GLU A 1 80 ? -4.238 -8.809 6.073 1.00 91.06 80 GLU A O 1
ATOM 602 N N . THR A 1 81 ? -2.190 -9.680 6.371 1.00 97.19 81 THR A N 1
ATOM 603 C CA . THR A 1 81 ? -1.769 -9.505 4.975 1.00 97.19 81 THR A CA 1
ATOM 604 C C . THR A 1 81 ? -2.624 -10.389 4.077 1.00 97.19 81 THR A C 1
ATOM 606 O O . THR A 1 81 ? -2.712 -11.600 4.280 1.00 97.19 81 THR A O 1
ATOM 609 N N . ASP A 1 82 ? -3.259 -9.782 3.080 1.00 97.12 82 ASP A N 1
ATOM 610 C CA . ASP A 1 82 ? -4.130 -10.500 2.157 1.00 97.12 82 ASP A CA 1
ATOM 611 C C . ASP A 1 82 ? -3.316 -11.204 1.072 1.00 97.12 82 ASP A C 1
ATOM 613 O O . ASP A 1 82 ? -3.629 -12.325 0.670 1.00 97.12 82 ASP A O 1
ATOM 617 N N . MET A 1 83 ? -2.270 -10.545 0.574 1.00 96.56 83 MET A N 1
ATOM 618 C CA . MET A 1 83 ? -1.454 -11.082 -0.507 1.00 96.56 83 MET A CA 1
ATOM 619 C C . MET A 1 83 ? -0.053 -10.489 -0.556 1.00 96.56 83 MET A C 1
ATOM 621 O O . MET A 1 83 ? 0.225 -9.388 -0.079 1.00 96.56 83 MET A O 1
ATOM 625 N N . PHE A 1 84 ? 0.817 -11.245 -1.213 1.00 98.06 84 PHE A N 1
ATOM 626 C CA . PHE A 1 84 ? 2.174 -10.859 -1.535 1.00 98.06 84 PHE A CA 1
ATOM 627 C C . PHE A 1 84 ? 2.310 -10.674 -3.050 1.00 98.06 84 PHE A C 1
ATOM 629 O O . PHE A 1 84 ? 2.072 -11.617 -3.806 1.00 98.06 84 PHE A O 1
ATOM 636 N N . ILE A 1 85 ? 2.702 -9.475 -3.485 1.00 98.19 85 ILE A N 1
ATOM 637 C CA . ILE A 1 85 ? 2.952 -9.143 -4.895 1.00 98.19 85 ILE A CA 1
ATOM 638 C C . ILE A 1 85 ? 4.293 -8.409 -4.982 1.00 98.19 85 ILE A C 1
ATOM 640 O O . ILE A 1 85 ? 4.367 -7.269 -4.529 1.00 98.19 85 ILE A O 1
ATOM 644 N N . PRO A 1 86 ? 5.350 -8.987 -5.579 1.00 98.25 86 PRO A N 1
ATOM 645 C CA . PRO A 1 86 ? 6.617 -8.285 -5.769 1.00 98.25 86 PRO A CA 1
ATOM 646 C C . PRO A 1 86 ? 6.417 -6.915 -6.426 1.00 98.25 86 PRO A C 1
ATOM 648 O O . PRO A 1 86 ? 5.748 -6.807 -7.454 1.00 98.25 86 PRO A O 1
ATOM 651 N N . TYR A 1 87 ? 7.011 -5.856 -5.863 1.00 98.44 87 TYR A N 1
ATOM 652 C CA . TYR A 1 87 ? 6.784 -4.488 -6.357 1.00 98.44 87 TYR A CA 1
ATOM 653 C C . TYR A 1 87 ? 7.093 -4.315 -7.855 1.00 98.44 87 TYR A C 1
ATOM 655 O O . TYR A 1 87 ? 6.490 -3.484 -8.526 1.00 98.44 87 TYR A O 1
ATOM 663 N N . ASN A 1 88 ? 8.046 -5.093 -8.372 1.00 97.94 88 ASN A N 1
ATOM 664 C CA . ASN A 1 88 ? 8.506 -5.082 -9.757 1.00 97.94 88 ASN A CA 1
ATOM 665 C C . ASN A 1 88 ? 7.636 -5.926 -10.703 1.00 97.94 88 ASN A C 1
ATOM 667 O O . ASN A 1 88 ? 7.911 -5.953 -11.900 1.00 97.94 88 ASN A O 1
ATOM 671 N N . GLU A 1 89 ? 6.624 -6.617 -10.185 1.00 97.69 89 GLU A N 1
ATOM 672 C CA . GLU A 1 89 ? 5.710 -7.461 -10.960 1.00 97.69 89 GLU A CA 1
ATOM 673 C C . GLU A 1 89 ? 4.260 -6.961 -10.894 1.00 97.69 89 GLU A C 1
ATOM 675 O O . GLU A 1 89 ? 3.413 -7.490 -11.609 1.00 97.69 89 GLU A O 1
ATOM 680 N N . ILE A 1 90 ? 3.961 -5.918 -10.105 1.00 96.50 90 ILE A N 1
ATOM 681 C CA . ILE A 1 90 ? 2.588 -5.477 -9.799 1.00 96.50 90 ILE A CA 1
ATOM 682 C C . ILE A 1 90 ? 1.718 -5.183 -11.031 1.00 96.50 90 ILE A C 1
ATOM 684 O O . ILE A 1 90 ? 0.525 -5.473 -11.016 1.00 96.50 90 ILE A O 1
ATOM 688 N N . GLU A 1 91 ? 2.305 -4.702 -12.130 1.00 96.44 91 GLU A N 1
ATOM 689 C CA . GLU A 1 91 ? 1.594 -4.474 -13.398 1.00 96.44 91 GLU A CA 1
ATOM 690 C C . GLU A 1 91 ? 0.956 -5.763 -13.955 1.00 96.44 91 GLU A C 1
ATOM 692 O O . GLU A 1 91 ? -0.128 -5.734 -14.537 1.00 96.44 91 GLU A O 1
ATOM 697 N N . SER A 1 92 ? 1.582 -6.918 -13.715 1.00 97.38 92 SER A N 1
ATOM 698 C CA . SER A 1 92 ? 1.061 -8.226 -14.137 1.00 97.38 92 SER A CA 1
ATOM 699 C C . SER A 1 92 ? -0.074 -8.739 -13.244 1.00 97.38 92 SER A C 1
ATOM 701 O O . SER A 1 92 ? -0.803 -9.641 -13.652 1.00 97.38 92 SER A O 1
ATOM 703 N N . TYR A 1 93 ? -0.248 -8.154 -12.056 1.00 96.06 93 TYR A N 1
ATOM 704 C CA . TYR A 1 93 ? -1.238 -8.551 -11.051 1.00 96.06 93 TYR A CA 1
ATOM 705 C C . TYR A 1 93 ? -2.421 -7.579 -10.952 1.00 96.06 93 TYR A C 1
ATOM 707 O O . TYR A 1 93 ? -3.291 -7.762 -10.105 1.00 96.06 93 TYR A O 1
ATOM 715 N N . LEU A 1 94 ? -2.521 -6.574 -11.833 1.00 94.50 94 LEU A N 1
ATOM 716 C CA . LEU A 1 94 ? -3.634 -5.610 -11.815 1.00 94.50 94 LEU A CA 1
ATOM 717 C C . LEU A 1 94 ? -5.017 -6.277 -11.908 1.00 94.50 94 LEU A C 1
ATOM 719 O O . LEU A 1 94 ? -5.990 -5.731 -11.403 1.00 94.50 94 LEU A O 1
ATOM 723 N N . GLY A 1 95 ? -5.110 -7.453 -12.540 1.00 94.94 95 GLY A N 1
ATOM 724 C CA . GLY A 1 95 ? -6.352 -8.230 -12.619 1.00 94.94 95 GLY A CA 1
ATOM 725 C C . GLY A 1 95 ? -6.709 -9.017 -11.351 1.00 94.94 95 GLY A C 1
ATOM 726 O O . GLY A 1 95 ? -7.840 -9.490 -11.246 1.00 94.94 95 GLY A O 1
ATOM 727 N N . ASP A 1 96 ? -5.764 -9.164 -10.419 1.00 93.06 96 ASP A N 1
ATOM 728 C CA . ASP A 1 96 ? -5.949 -9.846 -9.132 1.00 93.06 96 ASP A CA 1
ATOM 729 C C . ASP A 1 96 ? -6.234 -8.860 -7.984 1.00 93.06 96 ASP A C 1
ATOM 731 O O . ASP A 1 96 ? -6.741 -9.264 -6.935 1.00 93.06 96 ASP A O 1
ATOM 735 N N . LEU A 1 97 ? -5.928 -7.573 -8.183 1.00 94.38 97 LEU A N 1
ATOM 736 C CA . LEU A 1 97 ? -6.260 -6.489 -7.261 1.00 94.38 97 LEU A CA 1
ATOM 737 C C . LEU A 1 97 ? -7.767 -6.172 -7.293 1.00 94.38 97 LEU A C 1
ATOM 739 O O . LEU A 1 97 ? -8.441 -6.442 -8.292 1.00 94.38 97 LEU A O 1
ATOM 743 N N . PRO A 1 98 ? -8.327 -5.608 -6.206 1.00 92.94 98 PRO A N 1
ATOM 744 C CA . PRO A 1 98 ? -9.726 -5.201 -6.191 1.00 92.94 98 PRO A CA 1
ATOM 745 C C . PRO A 1 98 ? -9.981 -4.024 -7.151 1.00 92.94 98 PRO A C 1
ATOM 747 O O . PRO A 1 98 ? -9.054 -3.407 -7.678 1.00 92.94 98 PRO A O 1
ATOM 750 N N . ASP A 1 99 ? -11.259 -3.706 -7.370 1.00 91.38 99 ASP A N 1
ATOM 751 C CA . ASP A 1 99 ? -11.666 -2.573 -8.206 1.00 91.38 99 ASP A CA 1
ATOM 752 C C . ASP A 1 99 ? -11.014 -1.256 -7.746 1.00 91.38 99 ASP A C 1
ATOM 754 O O . ASP A 1 99 ? -10.740 -1.067 -6.564 1.00 91.38 99 ASP A O 1
ATOM 758 N N . LYS A 1 100 ? -10.832 -0.299 -8.667 1.00 86.69 100 LYS A N 1
ATOM 759 C CA . LYS A 1 100 ? -10.120 0.976 -8.418 1.00 86.69 100 LYS A CA 1
ATOM 760 C C . LYS A 1 100 ? -10.684 1.838 -7.282 1.00 86.69 100 LYS A C 1
ATOM 762 O O . LYS A 1 100 ? -9.990 2.715 -6.780 1.00 86.69 100 LYS A O 1
ATOM 767 N N . GLU A 1 101 ? -11.939 1.609 -6.914 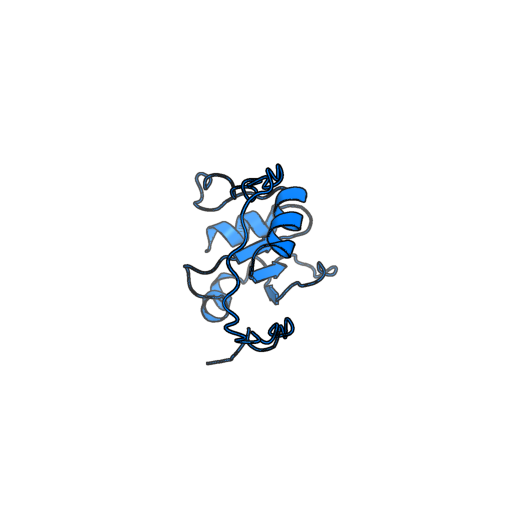1.00 87.94 101 GLU A N 1
ATOM 768 C CA . GLU A 1 101 ? -12.619 2.324 -5.832 1.00 87.94 101 GLU A CA 1
ATOM 769 C C . GLU A 1 101 ? -12.416 1.654 -4.461 1.00 87.94 101 GLU A C 1
ATOM 771 O O . GLU A 1 101 ? -12.755 2.237 -3.433 1.00 87.94 101 GLU A O 1
ATOM 776 N N . ALA A 1 102 ? -11.886 0.427 -4.422 1.00 91.44 102 ALA A N 1
ATOM 777 C CA . ALA A 1 102 ? -11.617 -0.288 -3.184 1.00 91.44 102 ALA A CA 1
ATOM 778 C C . ALA A 1 102 ? -10.270 0.150 -2.580 1.00 91.44 102 ALA A C 1
ATOM 780 O O . ALA A 1 102 ? -9.280 0.285 -3.304 1.00 91.44 102 ALA A O 1
ATOM 781 N N . PRO A 1 103 ? -10.189 0.338 -1.252 1.00 92.81 103 PRO A N 1
ATOM 782 C CA . PRO A 1 103 ? -8.952 0.746 -0.604 1.00 92.81 103 PRO A CA 1
ATOM 783 C C . PRO A 1 103 ? -7.907 -0.378 -0.629 1.00 92.81 103 PRO A C 1
ATOM 785 O O . PRO A 1 103 ? -8.147 -1.505 -0.181 1.00 92.81 103 PRO A O 1
ATOM 788 N N . ILE A 1 104 ? -6.715 -0.037 -1.118 1.00 96.38 104 ILE A N 1
ATOM 789 C CA . ILE A 1 104 ? -5.529 -0.894 -1.130 1.00 96.38 104 ILE A CA 1
ATOM 790 C C . ILE A 1 104 ? -4.440 -0.200 -0.318 1.00 96.38 104 ILE A C 1
ATOM 792 O O . ILE A 1 104 ? -4.164 0.984 -0.515 1.00 96.38 104 ILE A O 1
ATOM 796 N N . VAL A 1 105 ? -3.792 -0.953 0.565 1.00 97.56 105 VAL A N 1
ATOM 797 C CA . VAL A 1 105 ? -2.605 -0.511 1.290 1.00 97.56 105 VAL A CA 1
ATOM 798 C C . VAL A 1 105 ? -1.424 -1.355 0.844 1.00 97.56 105 VAL A C 1
ATOM 800 O O . VAL A 1 105 ? -1.412 -2.570 1.028 1.00 97.56 105 VAL A O 1
ATOM 803 N N . LEU A 1 106 ? -0.409 -0.698 0.290 1.00 98.19 106 LEU A N 1
ATOM 804 C CA . LEU A 1 106 ? 0.861 -1.328 -0.051 1.00 98.19 106 LEU A CA 1
ATOM 805 C C . LEU A 1 106 ? 1.871 -1.069 1.059 1.00 98.19 106 LEU A C 1
ATOM 807 O O . LEU A 1 106 ? 2.046 0.075 1.484 1.00 98.19 106 LEU A O 1
ATOM 81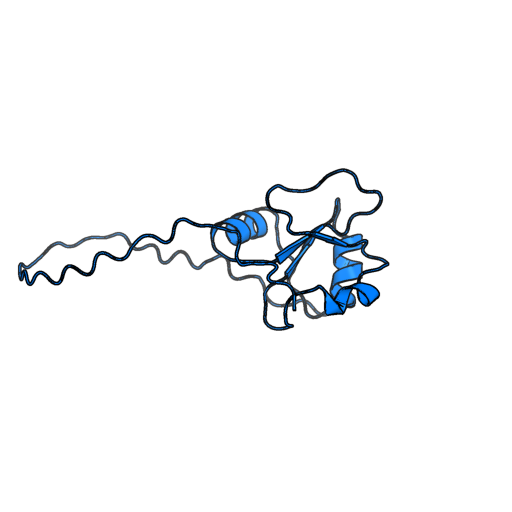1 N N . TYR A 1 107 ? 2.601 -2.097 1.472 1.00 98.31 107 TYR A N 1
ATOM 812 C CA . TYR A 1 107 ? 3.699 -1.927 2.414 1.00 98.31 107 TYR A CA 1
ATOM 813 C C . TYR A 1 107 ? 4.928 -2.747 2.015 1.00 98.31 107 TYR A C 1
ATOM 815 O O . TYR A 1 107 ? 4.855 -3.746 1.297 1.00 98.31 107 TYR A O 1
ATOM 823 N N . CYS A 1 108 ? 6.090 -2.300 2.481 1.00 97.06 108 CYS A N 1
ATOM 824 C CA . CYS A 1 108 ? 7.333 -3.061 2.423 1.00 97.06 108 CYS A CA 1
ATOM 825 C C . CYS A 1 108 ? 8.139 -2.835 3.709 1.00 97.06 108 CYS A C 1
ATOM 827 O O . CYS A 1 108 ? 7.608 -2.311 4.687 1.00 97.06 108 CYS A O 1
ATOM 829 N N . ARG A 1 109 ? 9.430 -3.191 3.727 1.00 95.81 109 ARG A N 1
ATOM 830 C CA . ARG A 1 109 ? 10.279 -2.992 4.912 1.00 95.81 109 ARG A CA 1
ATOM 831 C C . ARG A 1 109 ? 10.568 -1.522 5.242 1.00 95.81 109 ARG A C 1
ATOM 833 O O . ARG A 1 109 ? 10.686 -1.177 6.412 1.00 95.81 109 ARG A O 1
ATOM 840 N N . SER A 1 110 ? 10.759 -0.669 4.234 1.00 95.06 110 SER A N 1
ATOM 841 C CA . SER A 1 110 ? 11.264 0.706 4.428 1.00 95.06 110 SER A CA 1
ATOM 842 C C . SER A 1 110 ? 10.627 1.766 3.521 1.00 95.06 110 SER A C 1
ATOM 844 O O . SER A 1 110 ? 11.191 2.840 3.344 1.00 95.06 110 SER A O 1
ATOM 846 N N . GLY A 1 111 ? 9.495 1.460 2.889 1.00 95.31 111 GLY A N 1
ATOM 847 C CA . GLY A 1 111 ? 8.724 2.374 2.037 1.00 95.31 111 GLY A CA 1
ATOM 848 C C . GLY A 1 111 ? 9.121 2.428 0.555 1.00 95.31 111 GLY A C 1
ATOM 849 O O . GLY A 1 111 ? 8.253 2.582 -0.292 1.00 95.31 111 GLY A O 1
ATOM 850 N N . SER A 1 112 ? 10.395 2.249 0.190 1.00 97.50 112 SER A N 1
ATOM 851 C CA . SER A 1 112 ? 10.844 2.464 -1.203 1.00 97.50 112 SER A CA 1
ATOM 852 C C . SER A 1 112 ? 10.106 1.602 -2.238 1.00 97.50 112 SER A C 1
ATOM 854 O O . SER A 1 112 ? 9.661 2.110 -3.263 1.00 97.50 112 SER A O 1
ATOM 856 N N . MET A 1 113 ? 9.941 0.307 -1.959 1.00 98.38 113 MET A N 1
ATOM 857 C CA . MET A 1 113 ? 9.253 -0.620 -2.866 1.00 98.38 113 MET A CA 1
ATOM 858 C C . MET A 1 113 ? 7.744 -0.359 -2.937 1.00 98.38 113 MET A C 1
ATOM 860 O O . MET A 1 113 ? 7.181 -0.401 -4.027 1.00 98.38 113 MET A O 1
ATOM 864 N N . SER A 1 114 ? 7.095 -0.029 -1.815 1.00 98.06 114 SER A N 1
ATOM 865 C CA . SER A 1 114 ? 5.673 0.337 -1.816 1.00 98.06 114 SER A CA 1
ATOM 866 C C . SER A 1 114 ? 5.430 1.655 -2.547 1.00 98.06 114 SER A C 1
ATOM 868 O O . SER A 1 114 ? 4.473 1.743 -3.304 1.00 98.06 114 SER A O 1
ATOM 870 N N . THR A 1 115 ? 6.332 2.635 -2.435 1.00 97.75 115 THR A N 1
ATOM 871 C CA . THR A 1 115 ? 6.299 3.859 -3.252 1.00 97.75 115 THR A CA 1
ATOM 872 C C . THR A 1 115 ? 6.423 3.555 -4.745 1.00 97.75 115 THR A C 1
ATOM 874 O O . THR A 1 115 ? 5.691 4.127 -5.547 1.00 97.75 115 THR A O 1
ATOM 877 N N . SER A 1 116 ? 7.335 2.664 -5.149 1.00 97.94 116 SER A N 1
ATOM 878 C CA . SER A 1 116 ? 7.469 2.273 -6.559 1.00 97.94 116 SER A CA 1
ATOM 879 C C . SER A 1 116 ? 6.222 1.567 -7.087 1.00 97.94 116 SER A C 1
ATOM 881 O O . SER A 1 116 ? 5.780 1.880 -8.187 1.00 97.94 116 SER A O 1
ATOM 883 N N . ALA A 1 117 ? 5.646 0.655 -6.303 1.00 97.81 117 ALA A N 1
ATOM 884 C CA . ALA A 1 117 ? 4.427 -0.055 -6.670 1.00 97.81 117 ALA A CA 1
ATOM 885 C C . ALA A 1 117 ? 3.204 0.876 -6.736 1.00 97.81 117 ALA A C 1
ATOM 887 O O . ALA A 1 117 ? 2.424 0.790 -7.679 1.00 97.81 117 ALA A O 1
ATOM 888 N N . ALA A 1 118 ? 3.070 1.813 -5.792 1.00 96.94 118 ALA A N 1
ATOM 889 C CA . ALA A 1 118 ? 1.949 2.754 -5.740 1.00 96.94 118 ALA A CA 1
ATOM 890 C C . ALA A 1 118 ? 1.857 3.646 -6.986 1.00 96.94 118 ALA A C 1
ATOM 892 O O . ALA A 1 118 ? 0.764 4.015 -7.383 1.00 96.94 118 ALA A O 1
ATOM 893 N N . LYS A 1 119 ? 2.985 3.950 -7.639 1.00 95.62 119 LYS A N 1
ATOM 894 C CA . LYS A 1 119 ? 3.022 4.747 -8.881 1.00 95.62 119 LYS A CA 1
ATOM 895 C C . LYS A 1 119 ? 2.457 4.029 -10.106 1.00 95.62 119 LYS A C 1
ATOM 897 O O . LYS A 1 119 ? 2.301 4.659 -11.149 1.00 95.62 119 LYS A O 1
ATOM 902 N N . ILE A 1 120 ? 2.238 2.720 -10.007 1.00 94.56 120 ILE A N 1
ATOM 903 C CA . ILE A 1 120 ? 1.701 1.889 -11.089 1.00 94.56 120 ILE A CA 1
ATOM 904 C C . ILE A 1 120 ? 0.174 1.746 -10.962 1.00 94.56 120 ILE A C 1
ATOM 906 O O . ILE A 1 120 ? -0.488 1.495 -11.970 1.00 94.56 120 ILE A O 1
ATOM 910 N N . LEU A 1 121 ? -0.376 1.906 -9.750 1.00 90.75 121 LEU A N 1
ATOM 911 C CA . LEU A 1 121 ? -1.809 1.775 -9.452 1.00 90.75 121 LEU A CA 1
ATOM 912 C C . LEU A 1 121 ? -2.575 3.075 -9.736 1.00 90.75 121 LEU A C 1
ATOM 914 O O . LEU A 1 121 ? -3.686 2.978 -10.314 1.00 90.75 121 LEU A O 1
#

Sequence (121 aa):
MKLWRQDRKRPLVWLPALMALGVVLAACGTAGEDAPAPAAGSKNADGYTDLSVDQLATLLETEDVTLVNVHIPYEGELPETDMFIPYNEIESYLGDLPDKEAPIVLYCRSGSMSTSAAKIL

pLDDT: mean 80.04, std 21.75, range [37.25, 98.62]

Foldseek 3Di:
DDPLPPPPCPPPPPDPPDDDDDDDDDDDDDDDPPVPLPPQDPQDPLGHGDDDPVSVVSCVVPHDEAEEEQEPPDPDDDPPHSYYHHLVCLLVCPVVDDDPPGHYDYDYDPCPSSVSSSSND

Secondary structure (DSSP, 8-state):
---TTS----------------------------------PPP-TTSS----HHHHHHHHHHS--EEEE--SS-----TT--EE--TTTGGGGTTTSPPTTS-EEEE-SSSHHHHHHHTT-